Protein AF-A0A960HR18-F1 (afdb_monomer)

Mean predicted aligned error: 12.09 Å

Solvent-accessible surface area (backbone atoms only — not comparable to full-atom values): 7294 Å² total; per-residue (Å²): 136,82,79,77,53,70,69,56,51,52,50,50,51,52,50,53,52,53,56,61,72,64,66,66,81,73,87,47,78,75,40,78,47,75,45,49,42,82,38,90,90,41,93,67,58,43,27,35,45,31,34,25,48,71,92,43,79,78,44,73,47,80,51,78,64,83,75,68,77,55,60,77,65,55,45,76,81,46,55,75,80,60,37,48,73,54,41,29,60,72,46,73,87,50,29,65,74,44,37,52,62,53,50,53,51,51,29,62,75,68,76,54,81,80,59,94,86,112

Foldseek 3Di:
DDDDDPVVVVVVVVVVVVVVVPPPQPAADWDWDWQAQPRPPDDHGWIKTFIDRDPDTPDIDIDDDPPPPPLVVVVVPDDLVVNLVVQLPPDVVCSVVRNVVSVVVVCVVVVHDDDPVD

Secondary structure (DSSP, 8-state):
-PPPPHHHHHHHHHHHHHHHHH--------EEEEE-TT-TTSSSS-EEEEEEETTEEEEEEEE--TT---HHHHHTTS-HHHHHHHHTTTSSSSHHHHHHHHHHHHHHHHT----TT-

Radius of gyration: 27.3 Å; Cα contacts (8 Å, |Δi|>4): 97; chains: 1; bounding box: 46×60×63 Å

Structure (mmCIF, N/CA/C/O backbone):
data_AF-A0A960HR18-F1
#
_entry.id   AF-A0A960HR18-F1
#
loop_
_atom_site.group_PDB
_atom_site.id
_atom_site.type_symbol
_atom_site.label_atom_id
_atom_site.label_alt_id
_atom_site.label_comp_id
_atom_site.label_asym_id
_atom_site.label_entity_id
_atom_site.label_seq_id
_atom_site.pdbx_PDB_ins_code
_atom_site.Cartn_x
_atom_site.Cartn_y
_atom_site.Cartn_z
_atom_site.occupancy
_atom_site.B_iso_or_equiv
_atom_site.auth_seq_id
_atom_site.auth_comp_id
_atom_site.auth_asym_id
_atom_site.auth_atom_id
_atom_site.pdbx_PDB_model_num
ATOM 1 N N . MET A 1 1 ? -15.102 -44.856 18.475 1.00 45.31 1 MET A N 1
ATOM 2 C CA . MET A 1 1 ? -16.019 -43.768 18.867 1.00 45.31 1 MET A CA 1
ATOM 3 C C . MET A 1 1 ? -16.268 -43.925 20.360 1.00 45.31 1 MET A C 1
ATOM 5 O O . MET A 1 1 ? -17.141 -44.676 20.768 1.00 45.31 1 MET A O 1
ATOM 9 N N . THR A 1 2 ? -15.349 -43.396 21.165 1.00 49.78 2 THR A N 1
ATOM 10 C CA . THR A 1 2 ? -15.222 -43.688 22.599 1.00 49.78 2 THR A CA 1
ATOM 11 C C . THR A 1 2 ? -16.213 -42.826 23.375 1.00 49.78 2 THR A C 1
ATOM 13 O O . THR A 1 2 ? -16.147 -41.602 23.296 1.00 49.78 2 THR A O 1
ATOM 16 N N . MET A 1 3 ? -17.151 -43.461 24.078 1.00 53.72 3 MET A N 1
ATOM 17 C CA . MET A 1 3 ? -18.126 -42.772 24.926 1.00 53.72 3 MET A CA 1
ATOM 18 C C . MET A 1 3 ? -17.386 -42.092 26.085 1.00 53.72 3 MET A C 1
ATOM 20 O O . MET A 1 3 ? -16.601 -42.738 26.781 1.00 53.72 3 MET A O 1
ATOM 24 N N . LEU A 1 4 ? -17.590 -40.784 26.250 1.00 60.03 4 LEU A N 1
ATOM 25 C CA . LEU A 1 4 ? -17.052 -40.007 27.369 1.00 60.03 4 LEU A CA 1
ATOM 26 C C . LEU A 1 4 ? -17.563 -40.592 28.697 1.00 60.03 4 LEU A C 1
ATOM 28 O O . LEU A 1 4 ? -18.724 -40.980 28.802 1.00 60.03 4 LEU A O 1
ATOM 32 N N . ASN A 1 5 ? -16.692 -40.668 29.706 1.00 78.81 5 ASN A N 1
ATOM 33 C CA . ASN A 1 5 ? -17.042 -41.153 31.043 1.00 78.81 5 ASN A CA 1
ATOM 34 C C . ASN A 1 5 ? -18.066 -40.196 31.691 1.00 78.81 5 ASN A C 1
ATOM 36 O O . ASN A 1 5 ? -17.965 -38.982 31.527 1.00 78.81 5 ASN A O 1
ATOM 40 N N . GLU A 1 6 ? -19.018 -40.714 32.466 1.00 70.19 6 GLU A N 1
ATOM 41 C CA . GLU A 1 6 ? -20.114 -39.968 33.107 1.00 70.19 6 GLU A CA 1
ATOM 42 C C . GLU A 1 6 ? -19.614 -38.761 33.930 1.00 70.19 6 GLU A C 1
ATOM 44 O O . GLU A 1 6 ? -20.206 -37.683 33.913 1.00 70.19 6 GLU A O 1
ATOM 49 N N . ARG A 1 7 ? -18.430 -38.879 34.553 1.00 68.62 7 ARG A N 1
ATOM 50 C CA . ARG A 1 7 ? -17.736 -37.759 35.220 1.00 68.62 7 ARG A CA 1
ATOM 51 C C . ARG A 1 7 ? -17.309 -36.635 34.272 1.00 68.62 7 ARG A C 1
ATOM 53 O O . ARG A 1 7 ? -17.391 -35.471 34.649 1.00 68.62 7 ARG A O 1
ATOM 60 N N . GLN A 1 8 ? -16.849 -36.973 33.069 1.00 71.25 8 GLN A N 1
ATOM 61 C CA . GLN A 1 8 ? -16.449 -36.001 32.046 1.00 71.25 8 GLN A CA 1
ATOM 62 C C . GLN A 1 8 ? -17.675 -35.301 31.450 1.00 71.25 8 GLN A C 1
ATOM 64 O O . GLN A 1 8 ? -17.636 -34.104 31.169 1.00 71.25 8 GLN A O 1
ATOM 69 N N . GLN A 1 9 ? -18.783 -36.032 31.321 1.00 68.75 9 GLN A N 1
ATOM 70 C CA . GLN A 1 9 ? -20.059 -35.480 30.880 1.00 68.75 9 GLN A CA 1
ATOM 71 C C . GLN A 1 9 ? -20.632 -34.502 31.916 1.00 68.75 9 GLN A C 1
ATOM 73 O O . GLN A 1 9 ? -21.030 -33.397 31.559 1.00 68.75 9 GLN A O 1
ATOM 78 N N . LEU A 1 10 ? -20.579 -34.846 33.207 1.00 71.69 10 LEU A N 1
ATOM 79 C CA . LEU A 1 10 ? -20.994 -33.951 34.292 1.00 71.69 10 LEU A CA 1
ATOM 80 C C . LEU A 1 10 ? -20.107 -32.702 34.398 1.00 71.69 10 LEU A C 1
ATOM 82 O O . LEU A 1 10 ? -20.633 -31.609 34.598 1.00 71.69 10 LEU A O 1
ATOM 86 N N . SER A 1 11 ? -18.786 -32.823 34.211 1.00 74.31 11 SER A N 1
ATOM 87 C CA . SER A 1 11 ? -17.896 -31.652 34.186 1.00 74.31 11 SER A CA 1
ATOM 88 C C . SER A 1 11 ? -18.142 -30.751 32.976 1.00 74.31 11 SER A C 1
ATOM 90 O O . SER A 1 11 ? -18.071 -29.534 33.103 1.00 74.31 11 SER A O 1
ATOM 92 N N . TYR A 1 12 ? -18.465 -31.332 31.818 1.00 70.12 12 TYR A N 1
ATOM 93 C CA . TYR A 1 12 ? -18.797 -30.579 30.609 1.00 70.12 12 TYR A CA 1
ATOM 94 C C . TYR A 1 12 ? -20.117 -29.812 30.766 1.00 70.12 12 TYR A C 1
ATOM 96 O O . TYR A 1 12 ? -20.183 -28.626 30.453 1.00 70.12 12 TYR A O 1
ATOM 104 N N . ILE A 1 13 ? -21.140 -30.456 31.337 1.00 74.50 13 ILE A N 1
ATOM 105 C CA . ILE A 1 13 ? -22.429 -29.821 31.643 1.00 74.50 13 ILE A CA 1
ATOM 106 C C . ILE A 1 13 ? -22.255 -28.716 32.694 1.00 74.50 13 ILE A C 1
ATOM 108 O O . ILE A 1 13 ? -22.835 -27.644 32.551 1.00 74.50 13 ILE A O 1
ATOM 112 N N . ALA A 1 14 ? -21.435 -28.937 33.726 1.00 73.56 14 ALA A N 1
ATOM 113 C CA . ALA A 1 14 ? -21.141 -27.918 34.732 1.00 73.56 14 ALA A CA 1
ATOM 114 C C . ALA A 1 14 ? -20.387 -26.712 34.143 1.00 73.56 14 ALA A C 1
ATOM 116 O O . ALA A 1 14 ? -20.691 -25.579 34.507 1.00 73.56 14 ALA A O 1
ATOM 117 N N . ALA A 1 15 ? -19.453 -26.942 33.212 1.00 67.94 15 ALA A N 1
ATOM 118 C CA . ALA A 1 15 ? -18.745 -25.881 32.498 1.00 67.94 15 ALA A CA 1
ATOM 119 C C . ALA A 1 15 ? -19.689 -25.076 31.589 1.00 67.94 15 ALA A C 1
ATOM 121 O O .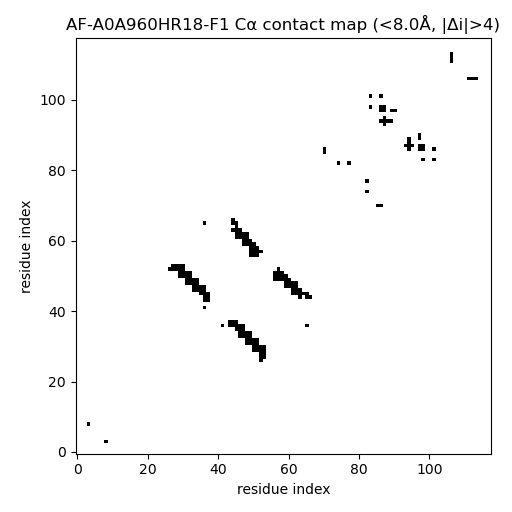 ALA A 1 15 ? -19.701 -23.852 31.668 1.00 67.94 15 ALA A O 1
ATOM 122 N N . GLN A 1 16 ? -20.554 -25.743 30.814 1.00 65.56 16 GLN A N 1
ATOM 123 C CA . GLN A 1 16 ? -21.579 -25.061 30.011 1.00 65.56 16 GLN A CA 1
ATOM 124 C C . GLN A 1 16 ? -22.593 -24.297 30.872 1.00 65.56 16 GLN A C 1
ATOM 126 O O . GLN A 1 16 ? -23.012 -23.205 30.504 1.00 65.56 16 GLN A O 1
ATOM 131 N N . ALA A 1 17 ? -22.988 -24.842 32.024 1.00 64.12 17 ALA A N 1
ATOM 132 C CA . ALA A 1 17 ? -23.901 -24.170 32.945 1.00 64.12 17 ALA A CA 1
ATOM 133 C C . ALA A 1 17 ? -23.250 -22.966 33.651 1.00 64.12 17 ALA A C 1
ATOM 135 O O . ALA A 1 17 ? -23.959 -22.033 34.029 1.00 64.12 17 ALA A O 1
ATOM 136 N N . ALA A 1 18 ? -21.927 -22.978 33.839 1.00 60.34 18 ALA A N 1
ATOM 137 C CA . ALA A 1 18 ? -21.172 -21.831 34.338 1.00 60.34 18 ALA A CA 1
ATOM 138 C C . ALA A 1 18 ? -21.077 -20.720 33.279 1.00 60.34 18 ALA A C 1
ATOM 140 O O . ALA A 1 18 ? -21.369 -19.572 33.605 1.00 60.34 18 ALA A O 1
ATOM 141 N N . ASP A 1 19 ? -20.785 -21.075 32.023 1.00 58.38 19 ASP A N 1
ATOM 142 C CA . ASP A 1 19 ? -20.814 -20.153 30.874 1.00 58.38 19 ASP A CA 1
ATOM 143 C C . ASP A 1 19 ? -22.207 -19.526 30.699 1.00 58.38 19 ASP A C 1
ATOM 145 O O . ASP A 1 19 ? -22.361 -18.312 30.597 1.00 58.38 19 ASP A O 1
ATOM 149 N N . ALA A 1 20 ? -23.262 -20.345 30.779 1.00 57.72 20 ALA A N 1
ATOM 150 C CA . ALA A 1 20 ? -24.640 -19.889 30.614 1.00 57.72 20 ALA A CA 1
ATOM 151 C C . ALA A 1 20 ? -25.118 -18.940 31.729 1.00 57.72 20 ALA A C 1
ATOM 153 O O . ALA A 1 20 ? -26.000 -18.119 31.491 1.00 57.72 20 ALA A O 1
ATOM 154 N N . ARG A 1 21 ? -24.557 -19.029 32.945 1.00 48.00 21 ARG A N 1
ATOM 155 C CA . ARG A 1 21 ? -24.883 -18.115 34.060 1.00 48.00 21 ARG A CA 1
ATOM 156 C C . ARG A 1 21 ? -24.169 -16.764 33.966 1.00 48.00 21 ARG A C 1
ATOM 158 O O . ARG A 1 21 ? -24.558 -15.848 34.684 1.00 48.00 21 ARG A O 1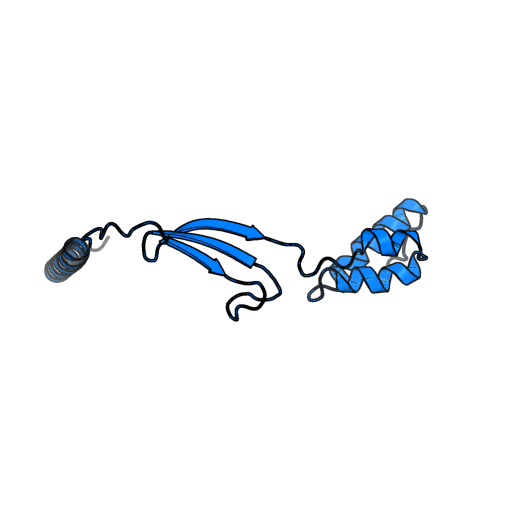
ATOM 165 N N . LEU A 1 22 ? -23.152 -16.647 33.112 1.00 50.59 22 LEU A N 1
ATOM 166 C CA . LEU A 1 22 ? -22.387 -15.418 32.880 1.00 50.59 22 LEU A CA 1
ATOM 167 C C . LEU A 1 22 ? -22.822 -14.656 31.621 1.00 50.59 22 LEU A C 1
ATOM 169 O O . LEU A 1 22 ? -22.428 -13.505 31.465 1.00 50.59 22 LEU A O 1
ATOM 173 N N . ASN A 1 23 ? -23.705 -15.224 30.796 1.00 43.59 23 ASN A N 1
ATOM 174 C CA . ASN A 1 23 ? -24.351 -14.526 29.678 1.00 43.59 23 ASN A CA 1
ATOM 175 C C . ASN A 1 23 ? -25.497 -13.615 30.152 1.00 43.59 23 ASN A C 1
ATOM 177 O O . ASN A 1 23 ? -26.612 -13.667 29.635 1.00 43.59 23 ASN A O 1
ATOM 181 N N . VAL A 1 24 ? -25.241 -12.783 31.163 1.00 49.19 24 VAL A N 1
ATOM 182 C CA . VAL A 1 24 ? -26.041 -11.572 31.336 1.00 49.19 24 VAL A CA 1
ATOM 183 C C . VAL A 1 24 ? -25.573 -10.642 30.225 1.00 49.19 24 VAL A C 1
ATOM 185 O O . VAL A 1 24 ? -24.506 -10.046 30.334 1.00 49.19 24 VAL A O 1
ATOM 188 N N . GLU A 1 25 ? -26.326 -10.587 29.128 1.00 49.88 25 GLU A N 1
ATOM 189 C CA . GLU A 1 25 ? -26.164 -9.575 28.084 1.00 49.88 25 GLU A CA 1
ATOM 190 C C . GLU A 1 25 ? -26.406 -8.214 28.754 1.00 49.88 25 GLU A C 1
ATOM 192 O O . GLU A 1 25 ? -27.538 -7.783 28.973 1.00 49.88 25 GLU A O 1
ATOM 197 N N . LEU A 1 26 ? -25.328 -7.598 29.239 1.00 54.47 26 LEU A N 1
ATOM 198 C CA . LEU A 1 26 ? -25.357 -6.243 29.758 1.00 54.47 26 LEU A CA 1
ATOM 199 C C . LEU A 1 26 ? -25.548 -5.340 28.543 1.00 54.47 26 LEU A C 1
ATOM 201 O O . LEU A 1 26 ? -24.604 -5.149 27.784 1.00 54.47 26 LEU A O 1
ATOM 205 N N . GLU A 1 27 ? -26.758 -4.818 28.344 1.00 49.75 27 GLU A N 1
ATOM 206 C CA . GLU A 1 27 ? -27.002 -3.800 27.321 1.00 49.75 27 GLU A CA 1
ATOM 207 C C . GLU A 1 27 ? -26.144 -2.567 27.641 1.00 49.75 27 GLU A C 1
ATOM 209 O O . GLU A 1 27 ? -26.432 -1.791 28.557 1.00 49.75 27 GLU A O 1
ATOM 214 N N . THR A 1 28 ? -25.041 -2.414 26.914 1.00 58.34 28 THR A N 1
ATOM 215 C CA . THR A 1 28 ? -24.170 -1.245 26.986 1.00 58.34 28 THR A CA 1
ATOM 216 C C . THR A 1 28 ? -24.683 -0.168 26.035 1.00 58.34 28 THR A C 1
ATOM 218 O O . THR A 1 28 ? -24.989 -0.438 24.876 1.00 58.34 28 THR A O 1
ATOM 221 N N . GLU A 1 29 ? -24.777 1.086 26.492 1.00 64.75 29 GLU A N 1
ATOM 222 C CA . GLU A 1 29 ? -25.063 2.197 25.577 1.00 64.75 29 GLU A CA 1
ATOM 223 C C . GLU A 1 29 ? -23.983 2.245 24.486 1.00 64.75 29 GLU A C 1
ATOM 225 O O . GLU A 1 29 ? -22.786 2.260 24.781 1.00 64.75 29 GLU A O 1
ATOM 230 N N . GLY A 1 30 ? -24.406 2.261 23.218 1.00 71.75 30 GLY A N 1
ATOM 231 C CA . GLY A 1 30 ? -23.489 2.224 22.082 1.00 71.75 30 GLY A CA 1
ATOM 232 C C . GLY A 1 30 ? -22.455 3.353 22.142 1.00 71.75 30 GLY A C 1
ATOM 233 O O . GLY A 1 30 ? -22.794 4.532 22.030 1.00 71.75 30 GLY A O 1
ATOM 234 N N . MET A 1 31 ? -21.179 2.995 22.275 1.00 86.19 31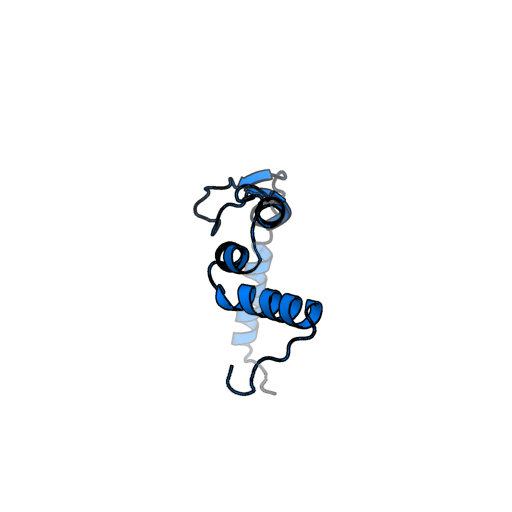 MET A N 1
ATOM 235 C CA . MET A 1 31 ? -20.070 3.941 22.392 1.00 86.19 31 MET A CA 1
ATOM 236 C C . MET A 1 31 ? -19.452 4.205 21.020 1.00 86.19 31 MET A C 1
ATOM 238 O O . MET A 1 31 ? -19.196 3.281 20.253 1.00 86.19 31 MET A O 1
ATOM 242 N N . THR A 1 32 ? -19.146 5.467 20.710 1.00 89.81 32 THR A N 1
ATOM 243 C CA . THR A 1 32 ? -18.288 5.802 19.561 1.00 89.81 32 THR A CA 1
ATOM 244 C C . THR A 1 32 ? -16.881 6.121 20.051 1.00 89.81 32 THR A C 1
ATOM 246 O O . THR A 1 32 ? -16.664 7.128 20.724 1.00 89.81 32 THR A O 1
ATOM 249 N N . LEU A 1 33 ? -15.919 5.270 19.700 1.00 90.19 33 LEU A N 1
ATOM 250 C CA . LEU A 1 33 ? -14.504 5.434 20.003 1.00 90.19 33 LEU A CA 1
ATOM 251 C C . LEU A 1 33 ? -13.754 5.923 18.760 1.00 90.19 33 LEU A C 1
ATOM 253 O O . LEU A 1 33 ? -13.773 5.294 17.705 1.00 90.19 33 LEU A O 1
ATOM 257 N N . ASN A 1 34 ? -13.049 7.043 18.893 1.00 89.31 34 ASN A N 1
ATOM 258 C CA . ASN A 1 34 ? -12.193 7.576 17.839 1.00 89.31 34 ASN A CA 1
ATOM 259 C C . ASN A 1 34 ? -10.733 7.205 18.116 1.00 89.31 34 ASN A C 1
ATOM 261 O O . ASN A 1 34 ? -10.075 7.821 18.955 1.00 89.31 34 AS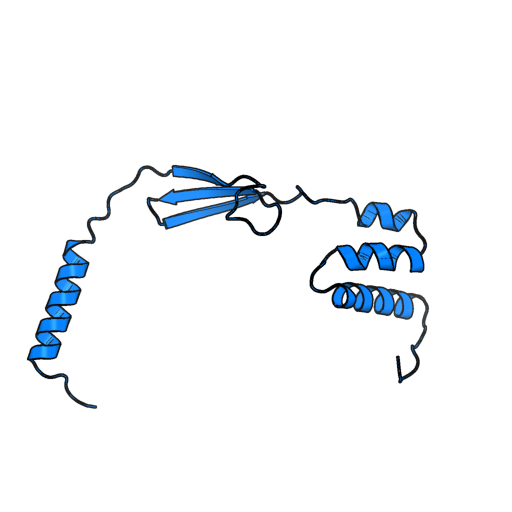N A O 1
ATOM 265 N N . ILE A 1 35 ? -10.227 6.210 17.393 1.00 91.31 35 ILE A N 1
ATOM 266 C CA . ILE A 1 35 ? -8.829 5.791 17.443 1.00 91.31 35 ILE A CA 1
ATOM 267 C C . ILE A 1 35 ? -8.049 6.683 16.477 1.00 91.31 35 ILE A C 1
ATOM 269 O O . ILE A 1 35 ? -8.188 6.586 15.258 1.00 91.31 35 ILE A O 1
ATOM 273 N N . GLY A 1 36 ? -7.273 7.610 17.037 1.00 88.12 36 GLY A N 1
ATOM 274 C CA . GLY A 1 36 ? -6.544 8.614 16.267 1.00 88.12 36 GLY A CA 1
ATOM 275 C C . GLY A 1 36 ? -5.363 8.054 15.456 1.00 88.12 36 GLY A C 1
ATOM 276 O O . GLY A 1 36 ? -4.864 6.970 15.743 1.00 88.12 36 GLY A O 1
ATOM 277 N N . PRO A 1 37 ? -4.843 8.834 14.492 1.00 84.25 37 PRO A N 1
ATOM 278 C CA . PRO A 1 37 ? -3.828 8.388 13.530 1.00 84.25 37 PRO A CA 1
ATOM 279 C C . PRO A 1 37 ? -2.434 8.113 14.113 1.00 84.25 37 PRO A C 1
ATOM 281 O O . PRO A 1 37 ? -1.598 7.537 13.426 1.00 84.25 37 PRO A O 1
ATOM 284 N N . GLN A 1 38 ? -2.161 8.553 15.342 1.00 81.06 38 GLN A N 1
ATOM 285 C CA . GLN A 1 38 ? -0.906 8.291 16.063 1.00 81.06 38 GLN A CA 1
ATOM 286 C C . GLN A 1 38 ? -1.104 7.315 17.228 1.00 81.06 38 GLN A C 1
ATOM 288 O O . GLN A 1 38 ? -0.218 7.160 18.067 1.00 81.06 38 GLN A O 1
ATOM 293 N N . HIS A 1 39 ? -2.286 6.706 17.333 1.00 85.31 39 HIS A N 1
ATOM 294 C CA . HIS A 1 39 ? -2.573 5.799 18.428 1.00 85.31 39 HIS A CA 1
ATOM 295 C C . HIS A 1 39 ? -1.621 4.590 18.354 1.00 85.31 39 HIS A C 1
ATOM 297 O O . HIS A 1 39 ? -1.468 4.005 17.284 1.00 85.31 39 HIS A O 1
ATOM 303 N N . PRO A 1 40 ? -0.991 4.163 19.464 1.00 78.62 40 PRO A N 1
ATOM 304 C CA . PRO A 1 40 ? 0.030 3.108 19.439 1.00 78.62 40 PRO A CA 1
ATOM 305 C C . PRO A 1 40 ? -0.488 1.754 18.928 1.00 78.62 40 PRO A C 1
ATOM 307 O O . PRO A 1 40 ? 0.301 0.911 18.518 1.00 78.62 40 PRO A O 1
ATOM 310 N N . ALA A 1 41 ? -1.810 1.553 18.925 1.00 75.38 41 ALA A N 1
ATOM 311 C CA . ALA A 1 41 ? -2.454 0.360 18.371 1.00 75.38 41 ALA A CA 1
ATOM 312 C C . ALA A 1 41 ? -2.560 0.342 16.829 1.00 75.38 41 ALA A C 1
ATOM 314 O O . ALA A 1 41 ? -3.012 -0.656 16.276 1.00 75.38 41 ALA A O 1
ATOM 315 N N . THR A 1 42 ? -2.177 1.412 16.119 1.00 79.88 42 THR A N 1
ATOM 316 C CA . THR A 1 42 ? -2.212 1.456 14.648 1.00 79.88 42 THR A CA 1
ATOM 317 C C . THR A 1 42 ? -0.797 1.387 14.075 1.00 79.88 42 THR A C 1
ATOM 319 O O . THR A 1 42 ? -0.015 2.322 14.233 1.00 79.88 42 THR A O 1
ATOM 322 N N . HIS A 1 43 ? -0.456 0.297 13.378 1.00 80.25 43 HIS A N 1
ATOM 323 C CA . HIS A 1 43 ? 0.774 0.235 12.583 1.00 80.25 43 HIS A CA 1
ATOM 324 C C . HIS A 1 43 ? 0.629 1.143 11.353 1.00 80.25 43 HIS A C 1
ATOM 326 O O . HIS A 1 43 ? -0.158 0.861 10.452 1.00 80.25 43 HIS A O 1
ATOM 332 N N . GLY A 1 44 ? 1.381 2.243 11.323 1.00 83.31 44 GLY A N 1
ATOM 333 C CA . GLY A 1 44 ? 1.250 3.287 10.305 1.00 83.31 44 GLY A CA 1
ATOM 334 C C . GLY A 1 44 ? 0.402 4.462 10.794 1.00 83.31 44 GLY A C 1
ATOM 335 O O . GLY A 1 44 ? 0.329 4.728 11.988 1.00 83.31 44 GLY A O 1
ATOM 336 N N . THR A 1 45 ? -0.208 5.200 9.867 1.00 88.12 45 THR A N 1
ATOM 337 C CA . THR A 1 45 ? -0.998 6.400 10.184 1.00 88.12 45 THR A CA 1
ATOM 338 C C . THR A 1 45 ? -2.413 6.229 9.653 1.00 88.12 45 THR A C 1
ATOM 340 O O . THR A 1 45 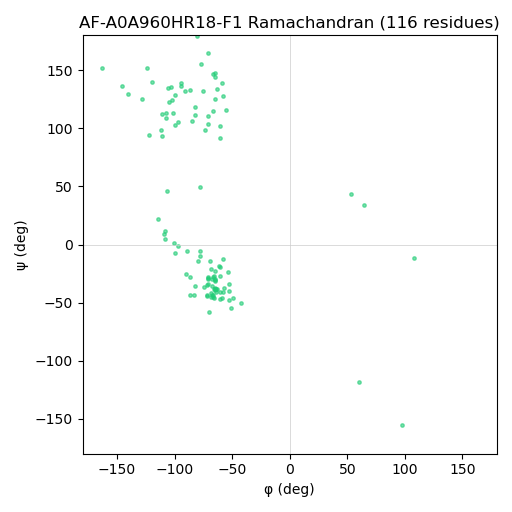? -2.687 6.496 8.482 1.00 88.12 45 THR A O 1
ATOM 343 N N . LEU A 1 46 ? -3.308 5.752 10.516 1.00 91.19 46 LEU A N 1
ATOM 344 C CA . LEU A 1 46 ? -4.700 5.465 10.185 1.00 91.19 46 LEU A CA 1
ATOM 345 C C . LEU A 1 46 ? -5.594 5.887 11.344 1.00 91.19 46 LEU A C 1
ATOM 347 O O . LEU A 1 46 ? -5.353 5.503 12.483 1.00 91.19 46 LEU A O 1
ATOM 351 N N . ARG A 1 47 ? -6.642 6.653 11.050 1.00 92.31 47 ARG A N 1
ATOM 352 C CA . ARG A 1 47 ? -7.699 6.931 12.020 1.00 92.31 47 ARG A CA 1
ATOM 353 C C . ARG A 1 47 ? -8.833 5.935 11.816 1.00 92.31 47 ARG A C 1
ATOM 355 O O . ARG A 1 47 ? -9.199 5.665 10.677 1.00 92.31 47 ARG A O 1
ATOM 362 N N . ILE A 1 48 ? -9.400 5.425 12.903 1.00 92.75 48 ILE A N 1
ATOM 363 C CA . ILE A 1 48 ? -10.549 4.517 12.868 1.00 92.75 48 ILE A CA 1
ATOM 364 C C . ILE A 1 48 ? -11.624 5.059 13.805 1.00 92.75 48 ILE A C 1
ATOM 366 O O . ILE A 1 48 ? -11.366 5.293 14.985 1.00 92.75 48 ILE A O 1
ATOM 370 N N . ILE A 1 49 ? -12.830 5.261 13.284 1.00 92.69 49 ILE A N 1
ATOM 371 C CA . ILE A 1 49 ? -14.009 5.589 14.087 1.00 92.69 49 ILE A CA 1
ATOM 372 C C . ILE A 1 49 ? -14.759 4.279 14.316 1.00 92.69 49 ILE A C 1
ATOM 374 O O . ILE A 1 49 ? -15.365 3.748 13.393 1.00 92.69 49 ILE A O 1
ATOM 378 N N . ALA A 1 50 ? -14.683 3.732 15.526 1.00 92.88 50 ALA A N 1
ATOM 379 C CA . ALA A 1 50 ? -15.323 2.475 15.892 1.00 92.88 50 ALA A CA 1
ATOM 380 C C . ALA A 1 50 ? -16.591 2.734 16.710 1.00 92.88 50 ALA A C 1
ATOM 382 O O . ALA A 1 50 ? -16.590 3.547 17.633 1.00 92.88 50 ALA A O 1
ATOM 383 N N . ARG A 1 51 ? -17.669 2.023 16.390 1.00 91.75 51 ARG A N 1
ATOM 384 C CA . ARG A 1 51 ? -18.862 1.916 17.230 1.00 91.75 51 ARG A CA 1
ATOM 385 C C . ARG A 1 51 ? -18.791 0.591 17.975 1.00 91.75 51 ARG A C 1
ATOM 387 O O . ARG A 1 51 ? -18.569 -0.449 17.353 1.00 91.75 51 ARG A O 1
ATOM 394 N N . LEU A 1 52 ? -18.961 0.655 19.287 1.00 90.81 52 LEU A N 1
ATOM 395 C CA . LEU A 1 52 ? -18.810 -0.462 20.205 1.00 90.81 52 LEU A CA 1
ATOM 396 C C . LEU A 1 52 ? -20.124 -0.712 20.941 1.00 90.81 52 LEU A C 1
ATOM 398 O O . LEU A 1 52 ? -20.788 0.239 21.358 1.00 90.81 52 LEU A O 1
ATOM 402 N N . ASP A 1 53 ? -20.452 -1.985 21.110 1.00 88.75 53 ASP A N 1
ATOM 403 C CA . ASP A 1 53 ? -21.387 -2.469 22.121 1.00 88.75 53 ASP A CA 1
ATOM 404 C C . ASP A 1 53 ? -20.563 -3.273 23.132 1.00 88.75 53 ASP A C 1
ATOM 406 O O . ASP A 1 53 ? -20.110 -4.388 22.855 1.00 88.75 53 ASP A O 1
ATOM 410 N N . GLY A 1 54 ? -20.218 -2.626 24.245 1.00 86.94 54 GLY A N 1
ATOM 411 C CA . GLY A 1 54 ? -19.276 -3.163 25.219 1.00 86.94 54 GLY A CA 1
ATOM 412 C C . GLY A 1 54 ? -17.902 -3.420 24.593 1.00 86.94 54 GLY A C 1
ATOM 413 O O . GLY A 1 54 ? -17.241 -2.499 24.111 1.00 86.94 54 GLY A O 1
ATOM 414 N N . GLU A 1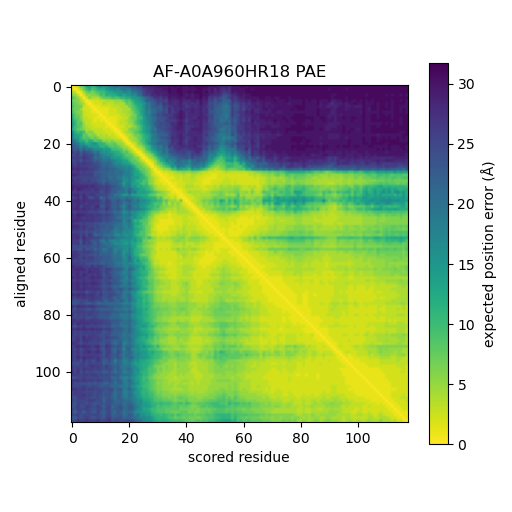 55 ? -17.468 -4.682 24.601 1.00 88.25 55 GLU A N 1
ATOM 415 C CA . GLU A 1 55 ? -16.198 -5.130 24.007 1.00 88.25 55 GLU A CA 1
ATOM 416 C C . GLU A 1 55 ? -16.329 -5.541 22.527 1.00 88.25 55 GLU A C 1
ATOM 418 O O . GLU A 1 55 ? -15.328 -5.826 21.865 1.00 88.25 55 GLU A O 1
ATOM 423 N N . GLN A 1 56 ? -17.550 -5.570 21.984 1.00 88.00 56 GLN A N 1
ATOM 424 C CA . GLN A 1 56 ? -17.809 -5.963 20.604 1.00 88.00 56 GLN A CA 1
ATOM 425 C C . GLN A 1 56 ? -17.789 -4.758 19.659 1.00 88.00 56 GLN A C 1
ATOM 427 O O . GLN A 1 56 ? -18.440 -3.738 19.889 1.00 88.00 56 GLN A O 1
ATOM 432 N N . VAL A 1 57 ? -17.074 -4.890 18.538 1.00 91.94 57 VAL A N 1
ATOM 433 C CA . VAL A 1 57 ? -17.105 -3.899 17.454 1.00 91.94 57 VAL A CA 1
ATOM 434 C C . VAL A 1 57 ? -18.331 -4.158 16.586 1.00 91.94 57 VAL A C 1
ATOM 436 O O . VAL A 1 57 ? -18.371 -5.139 15.848 1.00 91.94 57 VAL A O 1
ATOM 439 N N . VAL A 1 58 ? -19.306 -3.252 16.627 1.00 93.56 58 VAL A N 1
ATOM 440 C CA . VAL A 1 58 ? -20.506 -3.343 15.776 1.00 93.56 58 VAL A CA 1
ATOM 441 C C . VAL A 1 58 ? -20.287 -2.705 14.406 1.00 93.56 58 VAL A C 1
ATOM 443 O O . VAL A 1 58 ? -20.918 -3.089 13.425 1.00 93.56 58 VAL A O 1
ATOM 446 N N . TRP A 1 59 ? -19.390 -1.719 14.323 1.00 92.50 59 TRP A N 1
ATOM 447 C CA . TRP A 1 59 ? -19.042 -1.039 13.079 1.00 92.50 59 TRP A CA 1
ATOM 448 C C . TRP A 1 59 ? -17.719 -0.281 13.218 1.00 92.50 59 TRP A C 1
ATOM 450 O O . TRP A 1 59 ? -17.384 0.193 14.303 1.00 92.50 59 TRP A O 1
ATOM 460 N N . ALA A 1 60 ? -16.988 -0.114 12.118 1.00 93.25 60 ALA A N 1
ATOM 461 C CA . ALA A 1 60 ? -15.785 0.707 12.078 1.00 93.25 60 ALA A CA 1
ATOM 462 C C . ALA A 1 60 ? -15.634 1.414 10.724 1.00 93.25 60 ALA A C 1
ATOM 464 O O . ALA A 1 60 ? -15.788 0.791 9.675 1.00 93.25 60 ALA A O 1
ATOM 465 N N . GLU A 1 61 ? -15.273 2.696 10.753 1.00 94.19 61 GLU A N 1
ATOM 466 C CA . GLU A 1 61 ? -14.909 3.487 9.576 1.00 94.19 61 GLU A CA 1
ATOM 467 C C . GLU A 1 61 ? -13.414 3.823 9.603 1.00 94.19 61 GLU A C 1
ATOM 469 O O . GLU A 1 61 ? -12.966 4.590 10.465 1.00 94.19 61 GLU A O 1
ATOM 474 N N . PRO A 1 62 ? -12.620 3.265 8.673 1.00 93.50 62 PRO A N 1
ATOM 475 C CA . PRO A 1 62 ? -11.253 3.705 8.461 1.00 93.50 62 PRO A CA 1
ATOM 476 C C . PRO A 1 62 ? -11.244 5.046 7.715 1.00 93.50 62 PRO A C 1
ATOM 478 O O . PRO A 1 62 ? -11.874 5.199 6.672 1.00 93.50 62 PRO A O 1
ATOM 481 N N . VAL A 1 63 ? -10.464 6.002 8.214 1.00 92.44 63 VAL A N 1
ATOM 482 C CA . VAL A 1 63 ? -10.239 7.313 7.594 1.00 92.44 63 VAL A CA 1
ATOM 483 C C . VAL A 1 63 ? -8.788 7.371 7.092 1.00 92.44 63 VAL A C 1
ATOM 485 O O . VAL A 1 63 ? -7.876 7.679 7.872 1.00 92.44 63 VAL A O 1
ATOM 488 N N . PRO A 1 64 ? -8.535 7.024 5.813 1.00 92.06 64 PR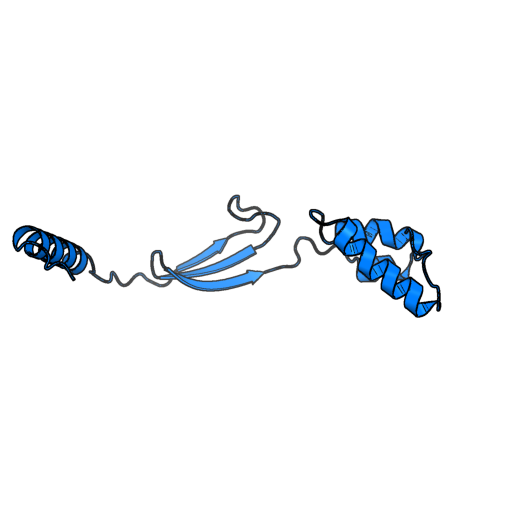O A N 1
ATOM 489 C CA . PRO A 1 64 ? -7.200 7.054 5.220 1.00 92.06 64 PRO A CA 1
ATOM 490 C C . PRO A 1 64 ? -6.794 8.476 4.790 1.00 92.06 64 PRO A C 1
ATOM 492 O O . PRO A 1 64 ? -7.551 9.434 4.920 1.00 92.06 64 PRO A O 1
ATOM 495 N N . GLY A 1 65 ? -5.582 8.613 4.243 1.00 91.69 65 GLY A N 1
ATOM 496 C CA . GLY A 1 65 ? -5.125 9.843 3.579 1.00 91.69 65 GLY A CA 1
ATOM 497 C C . GLY A 1 65 ? -4.085 10.661 4.347 1.00 91.69 65 GLY A C 1
ATOM 498 O O . GLY A 1 65 ? -3.423 11.501 3.746 1.00 91.69 65 GLY A O 1
ATOM 499 N N . TYR A 1 66 ? -3.835 10.360 5.625 1.00 90.81 66 TYR A N 1
ATOM 500 C CA . TYR A 1 66 ? -2.803 11.039 6.429 1.00 90.81 66 TYR A CA 1
ATOM 501 C C . TYR A 1 66 ? -1.373 10.889 5.878 1.00 90.81 66 TYR A C 1
ATOM 503 O O . TYR A 1 66 ? -0.500 11.683 6.211 1.00 90.81 66 TYR A O 1
ATOM 511 N N . MET A 1 67 ? -1.141 9.889 5.022 1.00 90.38 67 MET A N 1
ATOM 512 C CA . MET A 1 67 ? 0.130 9.635 4.331 1.00 90.38 67 MET A CA 1
ATOM 513 C C . MET A 1 67 ? 0.018 9.811 2.808 1.00 90.38 67 MET A C 1
ATOM 515 O O . MET A 1 67 ? 0.825 9.266 2.051 1.00 90.38 67 MET A O 1
ATOM 519 N N . HIS A 1 68 ? -0.983 10.559 2.331 1.00 93.44 68 HIS A N 1
ATOM 520 C CA . HIS A 1 68 ? -1.080 10.897 0.917 1.00 93.44 68 HIS A CA 1
ATOM 521 C C . HIS A 1 68 ? 0.085 11.814 0.517 1.00 93.44 68 HIS A C 1
ATOM 523 O O . HIS A 1 68 ? 0.207 12.939 0.993 1.00 93.44 68 HIS A O 1
ATOM 529 N N . ARG A 1 69 ? 0.957 11.316 -0.366 1.00 92.62 69 ARG A N 1
ATOM 530 C CA . ARG A 1 69 ? 2.186 12.003 -0.807 1.00 92.62 69 ARG A CA 1
ATOM 531 C C . ARG A 1 69 ? 2.117 12.530 -2.244 1.00 92.62 69 ARG A C 1
ATOM 533 O O . ARG A 1 69 ? 3.117 13.026 -2.751 1.00 92.62 69 ARG A O 1
ATOM 540 N N . GLY A 1 70 ? 0.962 12.415 -2.905 1.00 95.25 70 GLY A N 1
ATOM 541 C CA . GLY A 1 70 ? 0.761 12.925 -4.264 1.00 95.25 70 GLY A CA 1
ATOM 542 C C . GLY A 1 70 ? 1.620 12.235 -5.326 1.00 95.25 70 GLY A C 1
ATOM 543 O O . GLY A 1 70 ? 2.054 12.891 -6.268 1.00 95.25 70 GLY A O 1
ATOM 544 N N . TYR A 1 71 ? 1.894 10.933 -5.179 1.00 94.94 71 TYR A N 1
ATOM 545 C CA . TYR A 1 71 ? 2.757 10.185 -6.102 1.00 94.94 71 TYR A CA 1
ATOM 546 C C . TYR A 1 71 ? 2.337 10.328 -7.562 1.00 94.94 71 TYR A C 1
ATOM 548 O O . TYR A 1 71 ? 3.174 10.678 -8.384 1.00 94.94 71 TYR A O 1
ATOM 556 N N . GLU A 1 72 ? 1.049 10.158 -7.852 1.00 94.94 72 GLU A N 1
ATOM 557 C CA . GLU A 1 72 ? 0.481 10.298 -9.199 1.00 94.94 72 GLU A CA 1
ATOM 558 C C . GLU A 1 72 ? 0.751 11.678 -9.807 1.00 94.94 72 GLU A C 1
ATOM 560 O O . GLU A 1 72 ? 1.071 11.794 -10.982 1.00 94.94 72 GLU A O 1
ATOM 565 N N . LYS A 1 73 ? 0.714 12.742 -8.996 1.00 96.19 73 LYS A N 1
ATOM 566 C CA . LYS A 1 73 ? 1.040 14.087 -9.477 1.00 96.19 73 LYS A CA 1
ATOM 567 C C . LYS A 1 73 ? 2.540 14.273 -9.687 1.00 96.19 73 LYS A C 1
ATOM 569 O O . LYS A 1 73 ? 2.978 14.972 -10.597 1.00 96.19 73 LYS A O 1
ATOM 574 N N . LEU A 1 74 ? 3.349 13.675 -8.817 1.00 95.75 74 LEU A N 1
ATOM 575 C CA . LEU A 1 74 ? 4.803 13.748 -8.898 1.00 95.75 74 LEU A CA 1
ATOM 576 C C . LEU A 1 74 ? 5.348 13.000 -10.122 1.00 95.75 74 LEU A C 1
ATOM 578 O O . LEU A 1 74 ? 6.388 13.409 -10.644 1.00 95.75 74 LEU A O 1
ATOM 582 N N . THR A 1 75 ? 4.684 11.943 -10.590 1.00 95.75 75 THR A N 1
ATOM 583 C CA . THR A 1 75 ? 5.108 11.217 -11.793 1.00 95.75 75 THR A CA 1
ATOM 584 C C . THR A 1 75 ? 4.889 12.018 -13.076 1.00 95.75 75 THR A C 1
ATOM 586 O O . THR A 1 75 ? 5.699 11.887 -13.985 1.00 95.75 75 THR A O 1
ATOM 589 N N . GLU A 1 76 ? 3.902 12.920 -13.133 1.00 96.31 76 GLU A N 1
ATOM 590 C CA . GLU A 1 76 ? 3.641 13.763 -14.318 1.00 96.31 76 GLU A CA 1
ATOM 591 C C . GLU A 1 76 ? 4.818 14.675 -14.713 1.00 96.31 76 GLU A C 1
ATOM 593 O O . GLU A 1 76 ? 4.952 15.057 -15.872 1.00 96.31 76 GLU A O 1
ATOM 598 N N . VAL A 1 77 ? 5.668 15.051 -13.752 1.00 97.12 77 VAL A N 1
ATOM 599 C CA . VAL A 1 77 ? 6.781 16.001 -13.953 1.00 97.12 77 VAL A CA 1
ATOM 600 C C . VAL A 1 77 ? 8.158 15.330 -13.922 1.00 97.12 77 VAL A C 1
ATOM 602 O O . VAL A 1 77 ? 9.176 16.012 -13.806 1.00 97.12 77 VAL A O 1
ATOM 605 N N . ARG A 1 78 ? 8.210 13.993 -13.963 1.00 95.50 78 ARG A N 1
ATOM 606 C CA . ARG A 1 78 ? 9.441 13.197 -13.846 1.00 95.50 78 ARG A CA 1
ATOM 607 C C . ARG A 1 78 ? 9.617 12.277 -15.040 1.00 95.50 78 ARG A C 1
ATOM 609 O O . ARG A 1 78 ? 8.655 11.827 -15.649 1.00 95.50 78 ARG A O 1
ATOM 616 N N . THR A 1 79 ? 10.870 11.962 -15.345 1.00 95.31 79 THR A N 1
ATOM 617 C CA . THR A 1 79 ? 11.183 10.944 -16.350 1.00 95.31 79 THR A CA 1
ATOM 618 C C . THR A 1 79 ? 10.986 9.540 -15.779 1.00 95.31 79 THR A C 1
ATOM 620 O O . THR A 1 79 ? 11.100 9.336 -14.569 1.00 95.31 79 THR A O 1
ATOM 623 N N . PHE A 1 80 ? 10.737 8.552 -16.643 1.00 92.88 80 PHE A N 1
ATOM 624 C CA . PHE A 1 80 ? 10.515 7.158 -16.233 1.00 92.88 80 PHE A CA 1
ATOM 625 C C . PHE A 1 80 ? 11.584 6.618 -15.256 1.00 92.88 80 PHE A C 1
ATOM 627 O O . PHE A 1 80 ? 11.197 6.110 -14.205 1.00 92.88 80 PHE A O 1
ATOM 634 N N . PRO A 1 81 ? 12.904 6.814 -15.475 1.00 92.56 81 PRO A N 1
ATOM 635 C CA . PRO A 1 81 ? 13.917 6.363 -14.513 1.00 92.56 81 PRO A CA 1
ATOM 636 C C . PRO A 1 81 ? 13.852 7.068 -13.149 1.00 92.56 81 PRO A C 1
ATOM 638 O O . PRO A 1 81 ? 14.180 6.483 -12.120 1.00 92.56 81 PRO A O 1
ATOM 641 N N . GLN A 1 82 ? 13.429 8.335 -13.109 1.00 94.62 82 GLN A N 1
ATOM 642 C CA . GLN A 1 82 ? 13.258 9.062 -11.847 1.00 94.62 82 GLN A CA 1
ATOM 643 C C . GLN A 1 82 ? 12.054 8.536 -11.059 1.00 94.62 82 GLN A C 1
ATOM 645 O O . GLN A 1 82 ? 12.086 8.515 -9.826 1.00 94.62 82 GLN A O 1
ATOM 650 N N . VAL A 1 83 ? 11.003 8.101 -11.759 1.00 95.62 83 VAL A N 1
ATOM 651 C CA . VAL A 1 83 ? 9.776 7.565 -11.158 1.00 95.62 83 VAL A CA 1
ATOM 652 C C . VAL A 1 83 ? 10.027 6.259 -10.398 1.00 95.62 83 VAL A C 1
ATOM 654 O O . VAL A 1 83 ? 9.406 6.060 -9.354 1.00 95.62 83 VAL A O 1
ATOM 657 N N . THR A 1 84 ? 10.996 5.432 -10.803 1.00 92.31 84 THR A N 1
ATOM 658 C CA . THR A 1 84 ? 11.359 4.192 -10.086 1.00 92.31 84 THR A CA 1
ATOM 659 C C . THR A 1 84 ? 11.645 4.448 -8.597 1.00 92.31 84 THR A C 1
ATOM 661 O O . THR A 1 84 ? 11.144 3.742 -7.723 1.00 92.31 84 THR A O 1
ATOM 664 N N . THR A 1 85 ? 12.329 5.555 -8.274 1.00 90.12 85 THR A N 1
ATOM 665 C CA . THR A 1 85 ? 12.634 5.950 -6.881 1.00 90.12 85 THR A CA 1
ATOM 666 C C . THR A 1 85 ? 11.413 6.379 -6.057 1.00 90.12 85 THR A C 1
ATOM 668 O O . THR A 1 85 ? 11.460 6.369 -4.822 1.00 90.12 85 THR A O 1
ATOM 671 N N . LEU A 1 86 ? 10.326 6.778 -6.724 1.00 93.88 86 LEU A N 1
ATOM 672 C CA . LEU A 1 86 ? 9.051 7.100 -6.087 1.00 93.88 86 LEU A CA 1
ATOM 673 C C . LEU A 1 86 ? 8.233 5.836 -5.835 1.00 93.88 86 LEU A C 1
ATOM 675 O O . LEU A 1 86 ? 7.684 5.679 -4.746 1.00 93.88 86 LEU A O 1
ATOM 679 N N . ILE A 1 87 ? 8.187 4.940 -6.820 1.00 94.00 87 ILE A N 1
ATOM 680 C CA . ILE A 1 87 ? 7.388 3.711 -6.789 1.00 94.00 87 ILE A CA 1
ATOM 681 C C . ILE A 1 87 ? 7.873 2.749 -5.705 1.00 94.00 87 ILE A C 1
ATOM 683 O O . ILE A 1 87 ? 7.059 2.194 -4.970 1.00 94.00 87 ILE A O 1
ATOM 687 N N . ASN A 1 88 ? 9.188 2.669 -5.494 1.00 90.75 88 ASN A N 1
ATOM 688 C CA . ASN A 1 88 ? 9.801 1.929 -4.389 1.00 90.75 88 ASN A CA 1
ATOM 689 C C . ASN A 1 88 ? 9.249 2.327 -2.999 1.00 90.75 88 ASN A C 1
ATOM 691 O O . 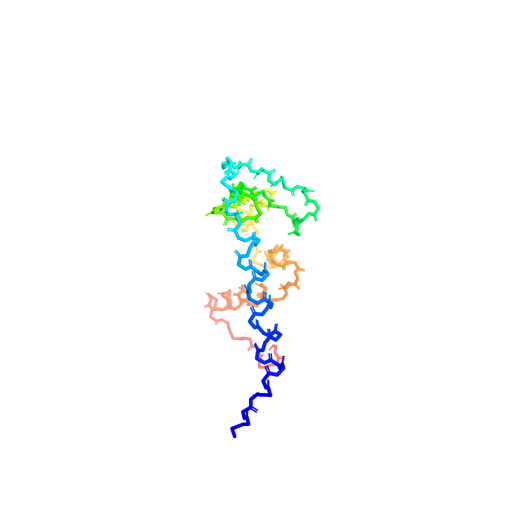ASN A 1 88 ? 9.295 1.548 -2.054 1.00 90.75 88 ASN A O 1
ATOM 695 N N . ARG A 1 89 ? 8.704 3.545 -2.861 1.00 90.62 89 ARG A N 1
ATOM 696 C CA . ARG A 1 89 ? 8.213 4.093 -1.587 1.00 90.62 89 ARG A CA 1
ATOM 697 C C . ARG A 1 89 ? 6.706 3.937 -1.375 1.00 90.62 89 ARG A C 1
ATOM 699 O O . ARG A 1 89 ? 6.227 4.405 -0.338 1.00 90.62 89 ARG A O 1
ATOM 706 N N . ILE A 1 90 ? 5.970 3.361 -2.329 1.00 91.69 90 ILE A N 1
ATOM 707 C CA . ILE A 1 90 ? 4.518 3.143 -2.219 1.00 91.69 90 ILE A CA 1
ATOM 708 C C . ILE A 1 90 ? 4.245 2.052 -1.182 1.00 91.69 90 ILE A C 1
ATOM 710 O O . ILE A 1 90 ? 3.612 2.337 -0.168 1.00 91.69 90 ILE A O 1
ATOM 714 N N . ASP A 1 91 ? 4.810 0.863 -1.388 1.00 91.44 91 ASP A N 1
ATOM 715 C CA . ASP A 1 91 ? 4.974 -0.155 -0.351 1.00 91.44 91 ASP A CA 1
ATOM 716 C C . ASP A 1 91 ? 6.456 -0.238 0.036 1.00 91.44 91 ASP A C 1
ATOM 718 O O . ASP A 1 91 ? 7.298 -0.701 -0.731 1.00 91.44 91 ASP A O 1
ATOM 722 N N . TRP A 1 92 ? 6.765 0.246 1.238 1.00 87.06 92 TRP A N 1
ATOM 723 C CA . TRP A 1 92 ? 8.121 0.285 1.783 1.00 87.06 92 TRP A CA 1
ATOM 724 C C . TRP A 1 92 ? 8.610 -1.065 2.327 1.00 87.06 92 TRP A C 1
ATOM 726 O O . TRP A 1 92 ? 9.784 -1.172 2.674 1.00 87.06 92 TRP A O 1
ATOM 736 N N . LEU A 1 93 ? 7.740 -2.073 2.459 1.00 91.25 93 LEU A N 1
ATOM 737 C CA . LEU A 1 93 ? 8.142 -3.434 2.826 1.00 91.25 93 LEU A CA 1
ATOM 738 C C . LEU A 1 93 ? 8.533 -4.229 1.576 1.00 91.25 93 LEU A C 1
ATOM 740 O O . LEU A 1 93 ? 9.544 -4.929 1.577 1.00 91.25 93 LEU A O 1
ATOM 744 N N . GLY A 1 94 ? 7.744 -4.097 0.509 1.00 91.31 94 GLY A N 1
ATOM 745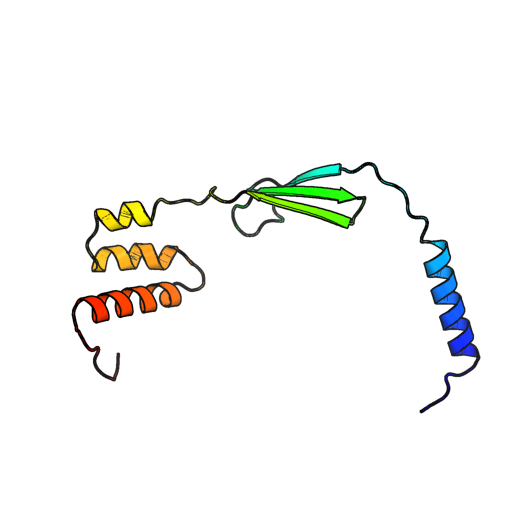 C CA . GLY A 1 94 ? 7.900 -4.791 -0.768 1.00 91.31 94 GLY A CA 1
ATOM 746 C C . GLY A 1 94 ? 8.417 -3.903 -1.898 1.00 91.31 94 GLY A C 1
ATOM 747 O O . GLY A 1 94 ? 7.896 -3.958 -3.006 1.00 91.31 94 GLY A O 1
ATOM 748 N N . SER A 1 95 ? 9.455 -3.103 -1.654 1.00 88.06 95 SER A N 1
ATOM 749 C CA . SER A 1 95 ? 10.012 -2.130 -2.606 1.00 88.06 95 SER A CA 1
ATOM 750 C C . SER A 1 95 ? 10.139 -2.624 -4.060 1.00 88.06 95 SER A C 1
ATOM 752 O O . SER A 1 95 ? 9.643 -1.968 -4.976 1.00 88.06 95 SER A O 1
ATOM 754 N N . PHE A 1 96 ? 10.747 -3.797 -4.283 1.00 90.19 96 PHE A N 1
ATOM 755 C CA . PHE A 1 96 ? 10.921 -4.368 -5.628 1.00 90.19 96 PHE A CA 1
ATOM 756 C C . PHE A 1 96 ? 9.617 -4.872 -6.253 1.00 90.19 96 PHE A C 1
ATOM 758 O O . PHE A 1 96 ? 9.465 -4.817 -7.471 1.00 90.19 96 PHE A O 1
ATOM 765 N N . ALA A 1 97 ? 8.655 -5.314 -5.439 1.00 93.88 97 ALA A N 1
ATOM 766 C CA . ALA A 1 97 ? 7.350 -5.750 -5.930 1.00 93.88 97 ALA A CA 1
ATOM 767 C C . ALA A 1 97 ? 6.557 -4.592 -6.561 1.00 93.88 97 ALA A C 1
ATOM 769 O O . ALA A 1 97 ? 5.706 -4.838 -7.410 1.00 93.88 97 ALA A O 1
ATOM 770 N N . ASN A 1 98 ? 6.871 -3.341 -6.205 1.00 93.12 98 ASN A N 1
ATOM 771 C CA . ASN A 1 98 ? 6.306 -2.161 -6.859 1.00 93.12 98 ASN A CA 1
ATOM 772 C C . ASN A 1 98 ? 7.037 -1.798 -8.159 1.00 93.12 98 ASN A C 1
ATOM 774 O O . ASN A 1 98 ? 6.412 -1.323 -9.104 1.00 93.12 98 ASN A O 1
ATOM 778 N N . GLU A 1 99 ? 8.359 -1.983 -8.219 1.00 93.31 99 GLU A N 1
ATOM 779 C CA . GLU A 1 99 ? 9.163 -1.595 -9.386 1.00 93.31 99 GLU A CA 1
ATOM 780 C C . GLU A 1 99 ? 8.929 -2.511 -10.587 1.00 93.31 99 GLU A C 1
ATOM 782 O O . GLU A 1 99 ? 8.761 -2.017 -11.700 1.00 93.31 99 GLU A O 1
ATOM 787 N N . VAL A 1 100 ? 8.869 -3.827 -10.365 1.00 93.88 100 VAL A N 1
ATOM 788 C CA . VAL A 1 100 ? 8.662 -4.823 -11.430 1.00 93.88 100 VAL A CA 1
ATOM 789 C C . VAL A 1 100 ? 7.447 -4.502 -12.315 1.00 93.88 100 VAL A C 1
ATOM 791 O O . VAL A 1 100 ? 7.632 -4.381 -13.524 1.00 93.88 100 VAL A O 1
ATOM 794 N N . PRO A 1 101 ? 6.219 -4.303 -11.790 1.00 94.31 101 PRO A N 1
ATOM 795 C CA . PRO A 1 101 ? 5.067 -3.997 -12.637 1.00 94.31 101 PRO A CA 1
ATOM 796 C C . PRO A 1 101 ? 5.193 -2.651 -13.360 1.00 94.31 101 PRO A C 1
ATOM 798 O O . PRO A 1 101 ? 4.680 -2.513 -14.467 1.00 94.31 101 PRO A O 1
ATOM 801 N N . PHE A 1 102 ? 5.888 -1.668 -12.780 1.00 95.06 102 PHE A N 1
ATOM 802 C CA . PHE A 1 102 ? 6.134 -0.391 -13.451 1.00 95.06 102 PHE A CA 1
ATOM 803 C C . PHE A 1 102 ? 7.079 -0.536 -14.645 1.00 95.06 102 PHE A C 1
ATOM 805 O O . PHE A 1 102 ? 6.800 0.011 -15.711 1.00 95.06 102 PHE A O 1
ATOM 812 N N . ILE A 1 103 ? 8.174 -1.282 -14.477 1.00 94.94 103 ILE A N 1
ATOM 813 C CA . ILE A 1 103 ? 9.130 -1.540 -15.556 1.00 94.94 103 ILE A CA 1
ATOM 814 C C . ILE A 1 103 ? 8.489 -2.397 -16.645 1.00 94.94 103 ILE A C 1
ATOM 816 O O . ILE A 1 103 ? 8.551 -2.004 -17.803 1.00 94.94 103 ILE A O 1
ATOM 820 N N . LEU A 1 104 ? 7.774 -3.469 -16.287 1.00 95.31 104 LEU A N 1
ATOM 821 C CA . LEU A 1 104 ? 7.049 -4.297 -17.258 1.00 95.31 104 LEU A CA 1
ATOM 822 C C . LEU A 1 104 ? 6.033 -3.478 -18.067 1.00 95.31 104 LEU A C 1
ATOM 824 O O . LEU A 1 104 ? 5.921 -3.654 -19.277 1.00 95.31 104 LEU A O 1
ATOM 828 N N . ALA A 1 105 ? 5.305 -2.558 -17.426 1.00 95.19 105 ALA A N 1
ATOM 829 C CA . ALA A 1 105 ? 4.380 -1.671 -18.129 1.00 95.19 105 ALA A CA 1
ATOM 830 C C . ALA A 1 105 ? 5.109 -0.701 -19.077 1.00 95.19 105 ALA A C 1
ATOM 832 O O . ALA A 1 105 ? 4.621 -0.433 -20.174 1.00 95.19 105 ALA A O 1
ATOM 833 N N . ALA A 1 106 ? 6.276 -0.183 -18.680 1.00 94.94 106 ALA A N 1
ATOM 834 C CA . ALA A 1 106 ? 7.092 0.678 -19.533 1.00 94.94 106 ALA A CA 1
ATOM 835 C C . ALA A 1 106 ? 7.699 -0.090 -20.723 1.00 94.94 106 ALA A C 1
ATOM 837 O O . ALA A 1 106 ? 7.669 0.410 -21.844 1.00 94.94 106 ALA A O 1
ATOM 838 N N . GLU A 1 107 ? 8.194 -1.308 -20.501 1.00 96.00 107 GLU A N 1
ATOM 839 C CA . GLU A 1 107 ? 8.714 -2.207 -21.539 1.00 96.00 107 GLU A CA 1
ATOM 840 C C . GLU A 1 107 ? 7.634 -2.553 -22.566 1.00 96.00 107 GLU A C 1
ATOM 842 O O . GLU A 1 107 ? 7.862 -2.401 -23.765 1.00 96.00 107 GLU A O 1
ATOM 847 N N . GLN A 1 108 ? 6.431 -2.911 -22.101 1.00 96.94 108 GLN A N 1
ATOM 848 C CA . GLN A 1 108 ? 5.272 -3.151 -22.964 1.00 96.94 108 GLN A CA 1
ATOM 849 C C . GLN A 1 108 ? 4.875 -1.910 -23.769 1.00 96.94 108 GLN A C 1
ATOM 851 O O . GLN A 1 108 ? 4.551 -2.024 -24.944 1.00 96.94 108 GLN A O 1
ATOM 856 N N . LEU A 1 109 ? 4.905 -0.717 -23.165 1.00 96.69 109 LEU A N 1
ATOM 857 C CA . LEU A 1 109 ? 4.565 0.531 -23.857 1.00 96.69 109 LEU A CA 1
ATOM 858 C C . LEU A 1 109 ? 5.578 0.895 -24.957 1.00 96.69 109 LEU A C 1
ATOM 860 O O . LEU A 1 109 ? 5.227 1.592 -25.907 1.00 96.69 109 LEU A O 1
ATOM 864 N N . MET A 1 110 ? 6.833 0.468 -24.805 1.00 96.06 110 MET A N 1
ATOM 865 C CA . MET A 1 110 ? 7.932 0.766 -25.728 1.00 96.06 110 MET A CA 1
ATOM 866 C C . MET A 1 110 ? 8.247 -0.384 -26.698 1.00 96.06 110 MET A C 1
ATOM 868 O O . MET A 1 110 ? 9.175 -0.238 -27.492 1.00 96.06 110 MET A O 1
ATOM 872 N N . ASP A 1 111 ? 7.510 -1.499 -26.633 1.00 97.31 111 ASP A N 1
ATOM 873 C CA . ASP A 1 111 ? 7.776 -2.739 -27.378 1.00 97.31 111 ASP A CA 1
ATOM 874 C C . ASP A 1 111 ? 9.216 -3.269 -27.183 1.00 97.31 111 ASP A C 1
ATOM 876 O O . ASP A 1 111 ? 9.898 -3.666 -28.130 1.00 97.31 111 ASP A O 1
ATOM 880 N N . ILE A 1 112 ? 9.704 -3.257 -25.936 1.00 96.12 112 ILE A N 1
ATOM 881 C CA . ILE A 1 112 ? 11.044 -3.736 -25.560 1.00 96.12 112 ILE A CA 1
ATOM 882 C C . ILE A 1 112 ? 10.937 -5.085 -24.843 1.00 96.12 112 ILE A C 1
ATOM 884 O O . ILE A 1 112 ? 10.135 -5.248 -23.929 1.00 96.12 112 ILE A O 1
ATOM 888 N N . GLU A 1 113 ? 11.796 -6.036 -25.216 1.00 95.38 113 GLU A N 1
ATOM 889 C CA . GLU A 1 113 ? 11.958 -7.313 -24.514 1.00 95.38 113 GLU A CA 1
ATOM 890 C C . GLU A 1 113 ? 13.253 -7.303 -23.687 1.00 95.38 113 GLU A C 1
ATOM 892 O O . GLU A 1 113 ? 14.350 -7.092 -24.219 1.00 95.38 113 GLU A O 1
ATOM 897 N N . ALA A 1 114 ? 13.133 -7.524 -22.376 1.00 94.44 114 ALA A N 1
ATOM 898 C CA . ALA A 1 114 ? 14.281 -7.681 -21.490 1.00 94.44 114 ALA A CA 1
ATOM 899 C C . ALA A 1 114 ? 15.064 -8.971 -21.823 1.00 94.44 114 ALA A C 1
ATOM 901 O O . ALA A 1 114 ? 14.476 -9.979 -22.219 1.00 94.44 114 ALA A O 1
ATOM 902 N N . PRO A 1 115 ? 16.399 -8.993 -21.659 1.00 97.00 115 PRO A N 1
ATOM 903 C CA . PRO A 1 115 ? 17.184 -10.189 -21.939 1.00 97.00 115 PRO A CA 1
ATOM 904 C C . PRO A 1 115 ? 16.821 -11.326 -20.964 1.00 97.00 115 PRO A C 1
ATOM 906 O O . PRO A 1 115 ? 16.619 -11.049 -19.787 1.00 97.00 115 PRO A O 1
ATOM 909 N N . PRO A 1 116 ? 16.881 -12.613 -21.368 1.00 94.62 116 PRO A N 1
ATOM 910 C CA . PRO A 1 116 ? 16.414 -13.747 -20.548 1.00 94.62 116 PRO A CA 1
ATOM 911 C C . PRO A 1 116 ? 17.066 -13.929 -19.166 1.00 94.62 116 PRO A C 1
ATOM 913 O O . PRO A 1 116 ? 16.631 -14.769 -18.385 1.00 94.62 116 PRO A O 1
ATOM 916 N N . ARG A 1 117 ? 18.171 -13.227 -18.895 1.00 95.56 117 ARG A N 1
ATOM 917 C CA . ARG A 1 117 ? 18.879 -13.261 -17.609 1.00 95.56 117 ARG A CA 1
ATOM 918 C C . ARG A 1 117 ? 18.372 -12.201 -16.620 1.00 95.56 117 ARG A C 1
ATOM 920 O O . ARG A 1 117 ? 18.635 -12.363 -15.428 1.00 95.56 117 ARG A O 1
ATOM 927 N N . ALA A 1 118 ? 17.806 -11.103 -17.124 1.00 88.19 118 ALA A N 1
ATOM 928 C CA . ALA A 1 118 ? 17.315 -10.000 -16.301 1.00 88.19 118 ALA A CA 1
ATOM 929 C C . ALA A 1 118 ? 16.088 -10.415 -15.481 1.00 88.19 118 ALA A C 1
ATOM 931 O O . ALA A 1 118 ? 15.390 -11.366 -15.897 1.00 88.19 118 ALA A O 1
#

Nearest PDB structures (foldseek):
  6tjv-assembly1_H  TM=8.904E-01  e=1.857E-06  Thermosynechococcus vestitus BP-1
  7b0n-assembly1_D  TM=8.841E-01  e=3.081E-06  Yarrowia lipolytica
  7zmg-assembly1_C  TM=9.018E-01  e=1.025E-05  Thermochaetoides thermophila DSM 1495
  6rfr-assembly1_C  TM=8.774E-01  e=7.957E-06  Yarrowia lipolytica
  6yj4-assembly1_D  TM=7.472E-01  e=1.092E-05  Yarrowia lipolytica

Sequence (118 aa):
MTMLNERQQLSYIAAQAADARLNVELETEGMTLNIGPQHPATHGTLRIIARLDGEQVVWAEPVPGYMHRGYEKLTEVRTFPQVTTLINRIDWLGSFANEVPFILAAEQLMDIEAPPRA

pLDDT: mean 84.06, std 14.6, range [43.59, 97.31]